Protein AF-C3R1A3-F1 (afdb_monomer)

Sequence (171 aa):
MDKRDQMENSFFDPERPGSIFIAIDRYHHYTPLPGNSLRFVEGNQREVTDAAFYKFLSDNVNEVKSCTYVPDVEMVRYDLNWMRDVPLPDTHMPLDKYIRQELLPYLQRNFQSPSRQISLSDAVYCSRYKGDTDCSILKKYFVQEADYMSFRRSQDERQKIYRERRISGHR

Mean predicted aligned error: 7.89 Å

Radius of gyration: 18.26 Å; Cα contacts (8 Å, |Δi|>4): 218; chains: 1; bounding box: 34×46×60 Å

Foldseek 3Di:
DDPPPPPPLVQEDQAFKWKKKAKDQPVPPDDDDLLLGIHIGTHDPPVVVVVVLQVSLVVLLVRCVPPLFAGFIKIFMAIGRGRNQADGDDPPDDPVCCVPPGRVVVCVVPDVGTPDIDTSLQQNCCVPPVVGSDCVVCPVPLVPDPVSVVSVVVRVVSVVVVVVVVVVVVD

Secondary structure (DSSP, 8-state):
--TTS----TT--TTS-EEEEEEEESSS-----HHHHEEEEES--HHHHHHHHHHHHHHHHHHGGGSSS---EEEEEEEES--TTSPPPPTTS-HHHHIIIIIHHHHHHH-SS-SEEEEHHHHHHHHHHTS-S--TTTHHHHTT-HHHHHHHHHHHHHHHHHHHHHHHTT-

pLDDT: mean 83.28, std 14.28, range [36.03, 95.75]

Nearest PDB structures (foldseek):
  1s3r-assembly1_A  TM=6.021E-01  e=1.760E+00  Streptococcus inte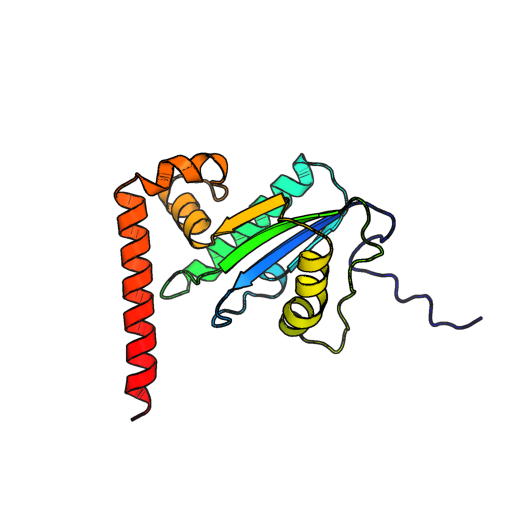rmedius

Solvent-accessible surface area (backbone atoms only — not comparable to full-atom values): 10048 Å² total; per-residue (Å²): 134,78,94,73,84,74,73,68,64,86,77,51,64,38,88,38,26,20,32,42,38,40,48,44,41,84,81,67,85,63,81,63,58,69,84,50,29,47,45,74,40,80,46,73,56,60,70,62,54,50,53,51,50,52,49,50,46,44,53,43,44,58,62,45,69,81,44,92,39,71,63,74,27,40,40,34,29,40,76,37,83,44,40,66,85,57,75,76,81,54,92,89,50,58,67,71,55,41,43,64,73,44,44,47,56,50,48,62,74,76,38,97,66,63,78,39,78,45,45,44,56,58,26,40,50,26,43,73,75,68,75,38,46,79,49,80,92,42,61,86,58,43,80,73,34,68,65,52,54,50,51,52,52,53,35,54,52,44,47,50,53,53,55,54,52,61,62,60,72,76,114

Structure (mmCIF, N/CA/C/O backbone):
data_AF-C3R1A3-F1
#
_entry.id   AF-C3R1A3-F1
#
loop_
_atom_site.group_PDB
_atom_site.id
_atom_site.type_symbol
_atom_site.label_atom_id
_atom_site.label_alt_id
_atom_site.label_comp_id
_atom_site.label_asym_id
_atom_site.label_entity_id
_atom_site.label_seq_id
_atom_site.pdbx_PDB_ins_code
_atom_site.Cartn_x
_atom_site.Cartn_y
_atom_site.Cartn_z
_atom_site.occupancy
_atom_site.B_iso_or_equiv
_atom_site.auth_seq_id
_atom_site.auth_comp_id
_atom_site.auth_asym_id
_atom_site.auth_atom_id
_atom_site.pdbx_PDB_model_num
ATOM 1 N N . MET A 1 1 ? -16.322 -11.798 38.424 1.00 36.03 1 MET A N 1
ATOM 2 C CA . MET A 1 1 ? -15.705 -10.790 37.541 1.00 36.03 1 MET A CA 1
ATOM 3 C C . MET A 1 1 ? -14.619 -11.503 36.768 1.00 36.03 1 MET A C 1
ATOM 5 O O . MET A 1 1 ? -13.643 -11.941 37.367 1.00 36.03 1 MET A O 1
ATOM 9 N N . ASP A 1 2 ? -14.920 -11.797 35.507 1.00 38.31 2 ASP A N 1
ATOM 10 C CA . ASP A 1 2 ? -14.149 -12.676 34.630 1.00 38.31 2 ASP A CA 1
ATOM 11 C C . ASP A 1 2 ? -12.860 -11.956 34.211 1.00 38.31 2 ASP A C 1
ATOM 13 O O . ASP A 1 2 ? -12.894 -10.819 33.751 1.00 38.31 2 ASP A O 1
ATOM 17 N N . LYS A 1 3 ? -11.705 -12.599 34.394 1.00 41.09 3 LYS A N 1
ATOM 18 C CA . LYS A 1 3 ? -10.385 -12.071 34.005 1.00 41.09 3 LYS A CA 1
ATOM 19 C C . LYS A 1 3 ? -10.141 -12.247 32.496 1.00 41.09 3 LYS A C 1
ATOM 21 O O . LYS A 1 3 ? -9.072 -12.697 32.095 1.00 41.09 3 LYS A O 1
ATOM 26 N N . ARG A 1 4 ? -11.152 -11.963 31.670 1.00 43.84 4 ARG A N 1
ATOM 27 C CA . ARG A 1 4 ? -11.096 -12.076 30.200 1.00 43.84 4 ARG A CA 1
ATOM 28 C C . ARG A 1 4 ? -11.140 -10.729 29.479 1.00 43.84 4 ARG A C 1
ATOM 30 O O . ARG A 1 4 ? -10.910 -10.698 28.280 1.00 43.84 4 ARG A O 1
ATOM 37 N N . ASP A 1 5 ? -11.322 -9.633 30.214 1.00 42.66 5 ASP A N 1
ATOM 38 C CA . ASP A 1 5 ? -11.447 -8.276 29.659 1.00 42.66 5 ASP A CA 1
ATOM 39 C C . ASP A 1 5 ? -10.123 -7.478 29.655 1.00 42.66 5 ASP A C 1
ATOM 41 O O . ASP A 1 5 ? -10.128 -6.252 29.670 1.00 42.66 5 ASP A O 1
ATOM 45 N N . GLN A 1 6 ? -8.967 -8.153 29.664 1.00 41.94 6 GLN A N 1
ATOM 46 C CA . GLN A 1 6 ? -7.640 -7.512 29.603 1.00 41.94 6 GLN A CA 1
ATOM 47 C C . GLN A 1 6 ? -6.690 -8.195 28.608 1.00 41.94 6 GLN A C 1
ATOM 49 O O . GLN A 1 6 ? -5.502 -8.366 28.871 1.00 41.94 6 GLN A O 1
ATOM 54 N N . MET A 1 7 ? -7.182 -8.556 27.426 1.00 39.91 7 MET A N 1
ATOM 55 C CA . MET A 1 7 ? -6.362 -8.259 26.254 1.00 39.91 7 MET A CA 1
ATOM 56 C C . MET A 1 7 ? -6.748 -6.844 25.853 1.00 39.91 7 MET A C 1
ATOM 58 O O . MET A 1 7 ? -7.720 -6.645 25.131 1.00 39.91 7 MET A O 1
ATOM 62 N N . GLU A 1 8 ? -6.036 -5.854 26.401 1.00 44.31 8 GLU A N 1
ATOM 63 C CA . GLU A 1 8 ? -5.989 -4.532 25.782 1.00 44.31 8 GLU A CA 1
ATOM 64 C C . GLU A 1 8 ? -5.808 -4.751 24.279 1.00 44.31 8 GLU A C 1
ATOM 66 O O . GLU A 1 8 ? -4.911 -5.491 23.862 1.00 44.31 8 GLU A O 1
ATOM 71 N N . ASN A 1 9 ? -6.681 -4.158 23.469 1.00 53.69 9 ASN A N 1
ATOM 72 C CA . ASN A 1 9 ? -6.503 -4.102 22.027 1.00 53.69 9 ASN A CA 1
ATOM 73 C C . ASN A 1 9 ? -5.204 -3.335 21.744 1.00 53.69 9 ASN A C 1
ATOM 75 O O . ASN A 1 9 ? -5.211 -2.132 21.527 1.00 53.69 9 ASN A O 1
ATOM 79 N N . SER A 1 10 ? -4.067 -4.033 21.772 1.00 64.06 10 SER A N 1
ATOM 80 C CA . SER A 1 10 ? -2.720 -3.454 21.678 1.00 64.06 10 SER A CA 1
ATOM 81 C C . SER A 1 10 ? -2.421 -2.841 20.305 1.00 64.06 10 SER A C 1
ATOM 83 O O . SER A 1 10 ? -1.337 -2.295 20.100 1.00 64.06 10 SER A O 1
ATOM 85 N N . PHE A 1 11 ? -3.334 -2.975 19.342 1.00 69.25 11 PHE A N 1
ATOM 86 C CA . PHE A 1 11 ? -3.151 -2.467 17.989 1.00 69.25 11 PHE A CA 1
ATOM 87 C C . PHE A 1 11 ? -3.596 -1.011 17.840 1.00 69.25 11 PHE A C 1
ATOM 89 O O . PHE A 1 11 ? -2.979 -0.292 17.054 1.00 69.25 11 PHE A O 1
ATOM 96 N N . PHE A 1 12 ? -4.658 -0.600 18.544 1.00 75.94 12 PHE A N 1
ATOM 97 C CA . PHE A 1 12 ? -5.180 0.767 18.532 1.00 75.94 12 PHE A CA 1
ATOM 98 C C . PHE A 1 12 ? -6.265 0.983 19.604 1.00 75.94 12 PHE A C 1
ATOM 100 O O . PHE A 1 12 ? -7.003 0.058 19.949 1.00 75.94 12 PHE A O 1
ATOM 107 N N . ASP A 1 13 ? -6.426 2.227 20.058 1.00 83.75 13 ASP A N 1
ATOM 108 C CA . ASP A 1 13 ? -7.572 2.680 20.856 1.00 83.75 13 ASP A CA 1
ATOM 109 C C . ASP A 1 13 ? -8.867 2.672 20.001 1.00 83.75 13 ASP A C 1
ATOM 111 O O . ASP A 1 13 ? -8.972 3.436 19.034 1.00 83.75 13 ASP A O 1
ATOM 115 N N . PRO A 1 14 ? -9.870 1.825 20.321 1.00 85.31 14 PRO A N 1
ATOM 116 C CA . PRO A 1 14 ? -11.091 1.680 19.523 1.00 85.31 14 PRO A CA 1
ATOM 117 C C . PRO A 1 14 ? -11.952 2.950 19.481 1.00 85.31 14 PRO A C 1
ATOM 119 O O . PRO A 1 14 ? -12.683 3.158 18.508 1.00 85.31 14 PRO A O 1
ATOM 122 N N . GLU A 1 15 ? -11.847 3.808 20.498 1.00 88.31 15 GLU A N 1
ATOM 123 C CA . GLU A 1 15 ? -12.638 5.036 20.622 1.00 88.31 15 GLU A CA 1
ATOM 124 C C . GLU A 1 15 ? -11.974 6.234 19.932 1.00 88.31 15 GLU A C 1
ATOM 126 O O . GLU A 1 15 ? -12.555 7.320 19.855 1.00 88.31 15 GLU A O 1
ATOM 131 N N . ARG A 1 16 ? -10.759 6.055 19.401 1.00 89.50 16 ARG A N 1
ATOM 132 C CA . ARG A 1 16 ? -10.038 7.099 18.673 1.00 89.50 16 ARG A CA 1
ATOM 133 C C . ARG A 1 16 ? -10.138 6.913 17.165 1.00 89.50 16 ARG A C 1
ATOM 135 O O . ARG A 1 16 ? -10.209 5.783 16.677 1.00 89.50 16 ARG A O 1
ATOM 142 N N . PRO A 1 17 ? -10.102 8.019 16.401 1.00 92.31 17 PRO A N 1
ATOM 143 C CA . PRO A 1 17 ? -9.928 7.937 14.961 1.00 92.31 17 PRO A CA 1
ATOM 144 C C . PRO A 1 17 ? -8.573 7.314 14.622 1.00 92.31 17 PRO A C 1
ATOM 146 O O . PRO A 1 17 ? -7.630 7.377 15.413 1.00 92.31 17 PRO A O 1
ATOM 149 N N . GLY A 1 18 ? -8.463 6.767 13.418 1.00 93.31 18 GLY A N 1
ATOM 150 C CA . GLY A 1 18 ? -7.238 6.137 12.946 1.00 93.31 18 GLY A CA 1
ATOM 151 C C . GLY A 1 18 ? -7.239 5.920 11.442 1.00 93.31 18 GLY A C 1
ATOM 152 O O . GLY A 1 18 ? -8.237 6.151 10.756 1.00 93.31 18 GLY A O 1
ATOM 153 N N . SER A 1 19 ? -6.112 5.445 10.929 1.00 94.38 19 SER A N 1
ATOM 154 C CA . SER A 1 19 ? -5.954 5.052 9.536 1.00 94.38 19 SER A CA 1
ATOM 155 C C . SER 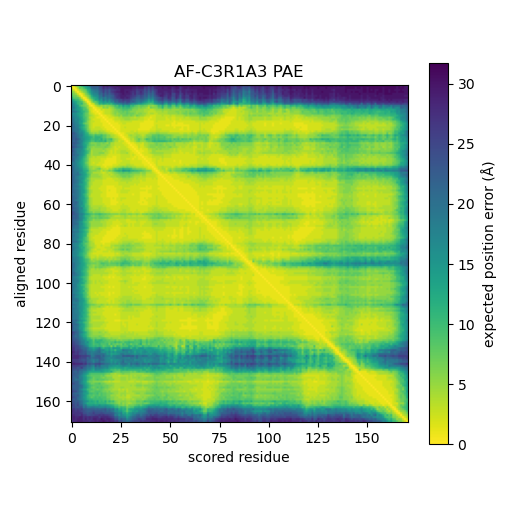A 1 19 ? -5.455 3.616 9.422 1.00 94.38 19 SER A C 1
ATOM 157 O O . SER A 1 19 ? -4.631 3.153 10.213 1.00 94.38 19 SER A O 1
ATOM 159 N N . ILE A 1 20 ? -5.923 2.920 8.389 1.00 95.06 20 ILE A N 1
ATOM 160 C CA . ILE A 1 20 ? -5.510 1.556 8.051 1.00 95.06 20 ILE A CA 1
ATOM 161 C C . ILE A 1 20 ? -4.826 1.590 6.692 1.00 95.06 20 ILE A C 1
ATOM 163 O O . ILE A 1 20 ? -5.431 2.019 5.705 1.00 95.06 20 ILE A O 1
ATOM 167 N N . PHE A 1 21 ? -3.575 1.138 6.631 1.00 95.75 21 PHE A N 1
ATOM 168 C CA . PHE A 1 21 ? -2.808 1.020 5.391 1.00 95.75 21 PHE A CA 1
ATOM 169 C C . PHE A 1 21 ? -2.673 -0.446 5.007 1.00 95.75 21 PHE A C 1
ATOM 171 O O . PHE A 1 21 ? -2.271 -1.249 5.844 1.00 95.75 21 PHE A O 1
ATOM 178 N N . ILE A 1 22 ? -2.977 -0.797 3.758 1.00 95.50 22 ILE A N 1
ATOM 179 C CA . ILE A 1 22 ? -2.939 -2.186 3.280 1.00 95.50 22 ILE A CA 1
ATOM 180 C C . ILE A 1 22 ? -2.230 -2.250 1.933 1.00 95.50 22 ILE A C 1
ATOM 182 O O . ILE A 1 22 ? -2.509 -1.439 1.052 1.00 95.50 22 ILE A O 1
ATOM 186 N N . ALA A 1 23 ? -1.354 -3.234 1.756 1.00 95.12 23 ALA A N 1
ATOM 187 C CA . ALA A 1 23 ? -0.809 -3.619 0.460 1.00 95.12 23 ALA A CA 1
ATOM 188 C C . ALA A 1 23 ? -1.601 -4.817 -0.091 1.00 95.12 23 ALA A C 1
ATOM 190 O O . ALA A 1 23 ? -1.563 -5.918 0.458 1.00 95.12 23 ALA A O 1
ATOM 191 N N . ILE A 1 24 ? -2.350 -4.597 -1.172 1.00 91.88 24 ILE A N 1
ATOM 192 C CA . ILE A 1 24 ? -3.265 -5.575 -1.763 1.00 91.88 24 ILE A CA 1
ATOM 193 C C . ILE A 1 24 ? -2.695 -6.059 -3.094 1.00 91.88 24 ILE A C 1
ATOM 195 O O . ILE A 1 24 ? -2.755 -5.341 -4.091 1.00 91.88 24 ILE A O 1
ATOM 199 N N . ASP A 1 25 ? -2.205 -7.296 -3.139 1.00 88.94 25 ASP A N 1
ATOM 200 C CA . ASP A 1 25 ? -1.977 -7.993 -4.408 1.00 88.94 25 ASP A CA 1
ATOM 201 C C . ASP A 1 25 ? -3.291 -8.613 -4.895 1.00 88.94 25 ASP A C 1
ATOM 203 O O . ASP A 1 25 ? -3.824 -9.533 -4.264 1.00 88.94 25 ASP A O 1
ATOM 207 N N . ARG A 1 26 ? -3.794 -8.146 -6.041 1.00 73.25 26 ARG A N 1
ATOM 208 C CA . ARG A 1 26 ? -5.047 -8.630 -6.647 1.00 73.25 26 ARG A CA 1
ATOM 209 C C . ARG A 1 26 ? -4.984 -10.091 -7.085 1.00 73.25 26 ARG A C 1
ATOM 211 O O . ARG A 1 26 ? -6.017 -10.751 -7.108 1.00 73.25 26 ARG A O 1
ATOM 218 N N . TYR A 1 27 ? -3.797 -10.588 -7.425 1.00 79.81 27 TYR A N 1
ATOM 219 C CA . TYR A 1 27 ? -3.604 -11.943 -7.947 1.00 79.81 27 TYR A CA 1
ATOM 220 C C . TYR A 1 27 ? -2.991 -12.901 -6.934 1.00 79.81 27 TYR A C 1
ATOM 222 O O . TYR A 1 27 ? -2.900 -14.093 -7.206 1.00 79.81 27 TYR A O 1
ATOM 230 N N . HIS A 1 28 ? -2.607 -12.402 -5.758 1.00 75.62 28 HIS A N 1
ATOM 231 C CA . HIS A 1 28 ? -2.154 -13.223 -4.633 1.00 75.62 28 HIS A CA 1
ATOM 232 C C . HIS A 1 28 ? -0.886 -14.038 -4.937 1.00 75.62 28 HIS A C 1
ATOM 234 O O . HIS A 1 28 ? -0.685 -15.128 -4.408 1.00 75.62 28 HIS A O 1
ATOM 240 N N . HIS A 1 29 ? -0.034 -13.502 -5.804 1.00 81.06 29 HIS A N 1
ATOM 241 C CA . HIS A 1 29 ? 1.255 -14.074 -6.175 1.00 81.06 29 HIS A CA 1
ATOM 242 C C . HIS A 1 29 ? 2.410 -13.498 -5.348 1.00 81.06 29 HIS A C 1
ATOM 244 O O . HIS A 1 29 ? 3.524 -14.017 -5.405 1.00 81.06 29 HIS A O 1
ATOM 250 N N . TYR A 1 30 ? 2.149 -12.423 -4.612 1.00 84.44 30 TYR A N 1
ATOM 251 C CA . TYR A 1 30 ? 3.081 -11.713 -3.764 1.00 84.44 30 TYR A CA 1
ATOM 252 C C . TYR A 1 30 ? 2.468 -11.504 -2.379 1.00 84.44 30 TYR A C 1
ATOM 254 O O . TYR A 1 30 ? 1.350 -11.003 -2.243 1.00 84.44 30 TYR A O 1
ATOM 262 N N . THR A 1 31 ? 3.232 -11.867 -1.355 1.00 85.75 31 THR A N 1
ATOM 263 C CA . THR A 1 31 ? 2.907 -11.591 0.044 1.00 85.75 31 THR A CA 1
ATOM 264 C C . THR A 1 31 ? 4.004 -10.682 0.585 1.00 85.75 31 THR A C 1
ATOM 266 O O . THR A 1 31 ? 5.132 -11.159 0.731 1.00 85.75 31 THR A O 1
ATOM 269 N N . PRO A 1 32 ? 3.713 -9.393 0.840 1.00 85.38 32 PRO A N 1
ATOM 270 C CA . PRO A 1 32 ? 4.683 -8.489 1.441 1.00 85.38 32 PRO A CA 1
ATOM 271 C C . PRO A 1 32 ? 5.074 -8.955 2.847 1.00 85.38 32 PRO A C 1
ATOM 273 O O . PRO A 1 32 ? 4.333 -9.690 3.510 1.00 85.38 32 PRO A O 1
ATOM 276 N N . LEU A 1 33 ? 6.195 -8.456 3.363 1.00 87.31 33 LEU A N 1
ATOM 277 C CA . LEU A 1 33 ? 6.530 -8.603 4.780 1.00 87.31 33 LEU A CA 1
ATOM 278 C C . LEU A 1 33 ? 5.379 -8.097 5.673 1.00 87.31 33 LEU A C 1
ATOM 280 O O . LEU A 1 33 ? 4.660 -7.176 5.277 1.00 87.31 33 LEU A O 1
ATOM 284 N N . PRO A 1 34 ? 5.191 -8.632 6.896 1.00 84.94 34 PRO A N 1
ATOM 285 C CA . PRO A 1 34 ? 4.051 -8.267 7.740 1.00 84.94 34 PRO A CA 1
ATOM 286 C C . PRO A 1 34 ? 3.880 -6.754 7.942 1.00 84.94 34 PRO A C 1
ATOM 288 O O . PRO A 1 34 ? 2.796 -6.218 7.724 1.00 84.94 34 PRO A O 1
ATOM 291 N N . GLY A 1 35 ? 4.977 -6.046 8.240 1.00 85.75 35 GLY A N 1
ATOM 292 C CA . GLY A 1 35 ? 4.977 -4.588 8.406 1.00 85.75 35 GLY A CA 1
ATOM 293 C C . GLY A 1 35 ? 4.760 -3.792 7.115 1.00 85.75 35 GLY A C 1
ATOM 294 O O . GLY A 1 35 ? 4.512 -2.593 7.187 1.00 85.75 35 GLY A O 1
ATOM 295 N N . ASN A 1 36 ? 4.844 -4.430 5.949 1.00 92.06 36 ASN A N 1
ATOM 296 C CA . ASN A 1 36 ? 4.583 -3.834 4.639 1.00 92.06 36 ASN A CA 1
ATOM 297 C C . ASN A 1 36 ? 3.230 -4.279 4.060 1.00 92.06 36 ASN A C 1
ATOM 299 O O . ASN A 1 36 ? 2.736 -3.656 3.126 1.00 92.06 36 ASN A O 1
ATOM 303 N N . SER A 1 37 ? 2.599 -5.294 4.661 1.00 92.62 37 SER A N 1
ATOM 304 C CA . SER A 1 37 ? 1.259 -5.775 4.316 1.00 92.62 37 SER A CA 1
ATOM 305 C C . SER A 1 37 ? 0.152 -4.947 4.963 1.00 92.62 37 SER A C 1
ATOM 307 O O . SER A 1 37 ? -0.819 -4.605 4.291 1.00 92.62 37 SER A O 1
ATOM 309 N N . LEU A 1 38 ? 0.289 -4.630 6.256 1.00 93.56 38 LEU A N 1
ATOM 310 C CA . LEU A 1 38 ? -0.728 -3.929 7.042 1.00 93.56 38 LEU A CA 1
ATOM 311 C C . LEU A 1 38 ? -0.084 -3.003 8.077 1.00 93.56 38 LEU A C 1
ATOM 313 O O . LEU A 1 38 ? 0.851 -3.401 8.771 1.00 93.56 38 LEU A O 1
ATOM 317 N N . ARG A 1 39 ? -0.624 -1.790 8.227 1.00 93.06 39 ARG A N 1
ATOM 318 C CA . ARG A 1 39 ? -0.329 -0.898 9.359 1.00 93.06 39 ARG A CA 1
ATOM 319 C C . ARG A 1 39 ? -1.596 -0.241 9.883 1.00 93.06 39 ARG A C 1
ATOM 321 O O . ARG A 1 39 ? -2.395 0.270 9.101 1.00 93.06 39 ARG A O 1
ATOM 328 N N . PHE A 1 40 ? -1.715 -0.207 11.204 1.00 91.56 40 PHE A N 1
ATOM 329 C CA . PHE A 1 40 ? -2.662 0.637 11.921 1.00 91.56 40 PHE A CA 1
ATOM 330 C C . PHE A 1 40 ? -1.929 1.892 12.389 1.00 91.56 40 PHE A C 1
ATOM 332 O O . PHE A 1 40 ? -0.809 1.805 12.895 1.00 91.56 40 PHE A O 1
ATOM 339 N N . VAL A 1 41 ? -2.536 3.055 12.184 1.00 91.44 41 VAL A N 1
ATOM 340 C CA . VAL A 1 41 ? -2.009 4.341 12.643 1.00 91.44 41 VAL A CA 1
ATOM 341 C C . VAL A 1 41 ? -3.091 5.021 13.457 1.00 91.44 41 VAL A C 1
ATOM 343 O O . VAL A 1 41 ? -4.175 5.283 12.945 1.00 91.44 41 VAL A O 1
ATOM 346 N N . GLU A 1 42 ? -2.807 5.292 14.725 1.00 88.69 42 GLU A N 1
ATOM 347 C CA . GLU A 1 42 ? -3.733 6.015 15.589 1.00 88.69 42 GLU A CA 1
ATOM 348 C C . GLU A 1 42 ? -3.763 7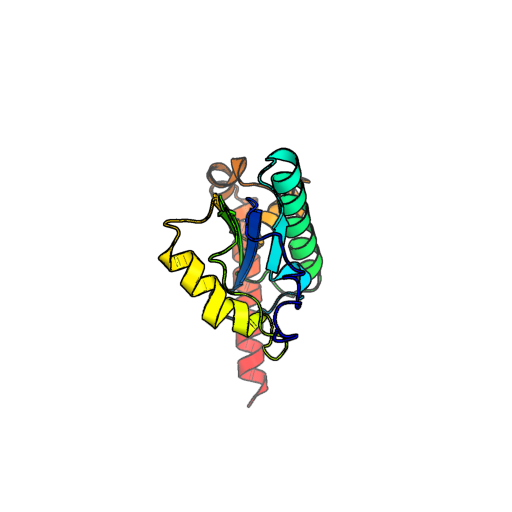.511 15.267 1.00 88.69 42 GLU A C 1
ATOM 350 O O . GLU A 1 42 ? -2.747 8.132 14.942 1.00 88.69 42 GLU A O 1
ATOM 355 N N . GLY A 1 43 ? -4.942 8.102 15.433 1.00 85.25 43 GLY A N 1
ATOM 356 C CA . GLY A 1 43 ? -5.200 9.506 15.167 1.00 85.25 43 GLY A CA 1
ATOM 357 C C . GLY A 1 43 ? -5.527 9.793 13.702 1.00 85.25 43 GLY A C 1
ATOM 358 O O . GLY A 1 43 ? -5.337 8.987 12.798 1.00 85.25 43 GLY A O 1
ATOM 359 N N . ASN A 1 44 ? -6.025 11.002 13.465 1.00 80.12 44 ASN A N 1
ATOM 360 C CA . ASN A 1 44 ? -6.367 11.522 12.139 1.00 80.12 44 ASN A CA 1
ATOM 361 C C . ASN A 1 44 ? -5.615 12.820 11.817 1.00 80.12 44 ASN A C 1
ATOM 363 O O . ASN A 1 44 ? -6.015 13.577 10.930 1.00 80.12 44 ASN A O 1
ATOM 367 N N . GLN A 1 45 ? -4.521 13.094 12.535 1.00 87.88 45 GLN A N 1
ATOM 368 C CA . GLN A 1 45 ? -3.656 14.221 12.215 1.00 87.88 45 GLN A CA 1
ATOM 369 C C . GLN A 1 45 ? -3.048 13.989 10.836 1.00 87.88 45 GLN A C 1
ATOM 371 O O . GLN A 1 45 ? -2.259 13.063 10.626 1.00 87.88 45 GLN A O 1
ATOM 376 N N . ARG A 1 46 ? -3.455 14.825 9.881 1.00 86.19 46 ARG A N 1
ATOM 377 C CA . ARG A 1 46 ? -3.135 14.645 8.466 1.00 86.19 46 ARG A CA 1
ATOM 378 C C . ARG A 1 46 ? -1.633 14.573 8.213 1.00 86.19 46 ARG A C 1
ATOM 380 O O . ARG A 1 46 ? -1.194 13.676 7.515 1.00 86.19 46 ARG A O 1
ATOM 387 N N . GLU A 1 47 ? -0.849 15.451 8.832 1.00 88.19 47 GLU A N 1
ATOM 388 C CA . GLU A 1 47 ? 0.611 15.476 8.669 1.00 88.19 47 GLU A CA 1
ATOM 389 C C . GLU A 1 47 ? 1.270 14.167 9.128 1.00 88.19 47 GLU A C 1
ATOM 391 O O . GLU A 1 47 ? 2.084 13.590 8.409 1.00 88.19 47 GLU A O 1
ATOM 396 N N . VAL A 1 48 ? 0.867 13.654 10.295 1.00 89.38 48 VAL A N 1
ATOM 397 C CA . VAL A 1 48 ? 1.396 12.403 10.862 1.00 89.38 48 VAL A CA 1
ATOM 398 C C . VAL A 1 48 ? 0.980 11.204 10.012 1.00 89.38 48 VAL A C 1
ATOM 400 O O . VAL A 1 48 ? 1.807 10.355 9.679 1.00 89.38 48 VAL A O 1
ATOM 403 N N . THR A 1 49 ? -0.293 11.141 9.627 1.00 91.56 49 THR A N 1
ATOM 404 C CA . THR A 1 49 ? -0.831 10.035 8.823 1.00 91.56 49 THR A CA 1
ATOM 405 C C . THR A 1 49 ? -0.299 10.044 7.388 1.00 91.56 49 THR A C 1
ATOM 407 O O . THR A 1 49 ? -0.009 8.976 6.848 1.00 91.56 49 THR A O 1
ATOM 410 N N . ASP A 1 50 ? -0.093 11.215 6.779 1.00 91.56 50 ASP A N 1
ATOM 411 C CA . ASP A 1 50 ? 0.534 11.353 5.460 1.00 91.56 50 ASP A CA 1
ATOM 412 C C . ASP A 1 50 ? 2.012 10.942 5.510 1.00 91.56 50 ASP A C 1
ATOM 414 O O . ASP A 1 50 ? 2.449 10.158 4.667 1.00 91.56 50 ASP A O 1
ATOM 418 N N . ALA A 1 51 ? 2.765 11.367 6.531 1.00 92.00 51 ALA A N 1
ATOM 419 C CA . ALA A 1 51 ? 4.151 10.937 6.727 1.00 92.00 51 ALA A CA 1
ATOM 420 C C . ALA A 1 51 ? 4.264 9.420 6.978 1.00 92.00 51 ALA A C 1
ATOM 422 O O . ALA A 1 51 ? 5.150 8.753 6.435 1.00 92.00 51 ALA A O 1
ATOM 423 N N . ALA A 1 52 ? 3.347 8.848 7.763 1.00 94.06 52 ALA A N 1
ATOM 424 C CA . ALA A 1 52 ? 3.294 7.410 8.008 1.00 94.06 52 ALA A CA 1
ATOM 425 C C . ALA A 1 52 ? 2.951 6.625 6.732 1.00 94.06 52 ALA A C 1
ATOM 427 O O . ALA A 1 52 ? 3.553 5.578 6.474 1.00 94.06 52 ALA A O 1
ATOM 428 N N . PHE A 1 53 ? 2.026 7.138 5.914 1.00 94.31 53 PHE A N 1
ATOM 429 C CA . PHE A 1 53 ? 1.685 6.533 4.630 1.00 94.31 53 PHE A CA 1
ATOM 430 C C . PHE A 1 53 ? 2.857 6.624 3.648 1.00 94.31 53 PHE A C 1
ATOM 432 O O . PHE A 1 53 ? 3.205 5.626 3.029 1.00 94.31 53 PHE A O 1
ATOM 439 N N . TYR A 1 54 ? 3.545 7.766 3.577 1.00 93.25 54 TYR A N 1
ATOM 440 C CA . TYR A 1 54 ? 4.765 7.920 2.780 1.00 93.25 54 TYR A CA 1
ATOM 441 C C . TYR A 1 54 ? 5.839 6.896 3.170 1.00 93.25 54 TYR A C 1
ATOM 443 O O . TYR A 1 54 ? 6.425 6.226 2.319 1.00 93.25 54 TYR A O 1
ATOM 451 N N . LYS A 1 55 ? 6.059 6.708 4.476 1.00 94.75 55 LYS A N 1
ATOM 452 C CA . LYS A 1 55 ? 6.975 5.679 4.975 1.00 94.75 55 LYS A CA 1
ATOM 453 C C . LYS A 1 55 ? 6.532 4.275 4.549 1.00 94.75 55 LYS A C 1
ATOM 455 O O . LYS A 1 55 ? 7.363 3.493 4.106 1.00 94.75 55 LYS A O 1
ATOM 460 N N . PHE A 1 56 ? 5.236 3.970 4.626 1.00 95.69 56 PHE A N 1
ATOM 461 C CA . PHE A 1 56 ? 4.678 2.695 4.166 1.00 95.69 56 PHE A CA 1
ATOM 462 C C . PHE A 1 56 ? 4.922 2.438 2.668 1.00 95.69 56 PHE A C 1
ATOM 464 O O . PHE A 1 56 ? 5.291 1.321 2.301 1.00 95.69 56 PHE A O 1
ATOM 471 N N . LEU A 1 57 ? 4.789 3.466 1.819 1.00 94.94 57 LEU A N 1
ATOM 472 C CA . LEU A 1 57 ? 5.139 3.387 0.395 1.00 94.94 57 LEU A CA 1
ATOM 473 C C . LEU A 1 57 ? 6.634 3.100 0.212 1.00 94.94 57 LEU A C 1
ATOM 475 O O . LEU A 1 57 ? 7.002 2.168 -0.498 1.00 94.94 57 LEU A O 1
ATOM 479 N N . SER A 1 58 ? 7.494 3.876 0.876 1.00 94.44 58 SER A N 1
ATOM 480 C CA . SER A 1 58 ? 8.953 3.739 0.790 1.00 94.44 58 SER A CA 1
ATOM 481 C C . SER A 1 58 ? 9.433 2.352 1.219 1.00 94.44 58 SER A C 1
ATOM 483 O O . SER A 1 58 ? 10.255 1.738 0.536 1.00 94.44 58 SER A O 1
ATOM 485 N N . ASP A 1 59 ? 8.884 1.815 2.309 1.00 95.38 59 ASP A N 1
ATOM 486 C CA . ASP A 1 59 ? 9.240 0.487 2.806 1.00 95.38 59 ASP A CA 1
ATOM 487 C C . ASP A 1 59 ? 8.867 -0.609 1.790 1.00 95.38 59 ASP A C 1
ATOM 489 O O . ASP A 1 59 ? 9.692 -1.479 1.500 1.00 95.38 59 ASP A O 1
ATOM 493 N N . ASN A 1 60 ? 7.679 -0.522 1.175 1.00 95.38 60 ASN A N 1
ATOM 494 C CA . ASN A 1 60 ? 7.249 -1.442 0.116 1.00 95.38 60 ASN A CA 1
ATOM 495 C C . ASN A 1 60 ? 8.101 -1.308 -1.158 1.00 95.38 60 ASN A C 1
ATOM 497 O O . ASN A 1 60 ? 8.489 -2.313 -1.754 1.00 95.38 60 ASN A O 1
ATOM 501 N N . VAL A 1 61 ? 8.440 -0.081 -1.570 1.00 94.75 61 VAL A N 1
ATOM 502 C CA . VAL A 1 61 ? 9.336 0.181 -2.712 1.00 94.75 61 VAL A CA 1
ATOM 503 C C . VAL A 1 61 ? 10.714 -0.434 -2.474 1.00 94.75 61 VAL A C 1
ATOM 505 O O . VAL A 1 61 ? 11.298 -1.012 -3.391 1.00 94.75 61 VAL A O 1
ATOM 508 N N . ASN A 1 62 ? 11.244 -0.319 -1.256 1.00 94.00 62 ASN A N 1
ATOM 509 C CA . ASN A 1 62 ? 12.537 -0.889 -0.897 1.00 94.00 62 ASN A CA 1
ATOM 510 C C . ASN A 1 62 ? 12.520 -2.422 -0.902 1.00 94.00 62 ASN A C 1
ATOM 512 O O . ASN A 1 62 ? 13.474 -3.020 -1.397 1.00 94.00 62 ASN A O 1
ATOM 516 N N . GLU A 1 63 ? 11.449 -3.048 -0.411 1.00 93.62 63 GLU A N 1
ATOM 517 C CA . GLU A 1 63 ? 11.296 -4.509 -0.387 1.00 93.62 63 GLU A CA 1
ATOM 518 C C . GLU A 1 63 ? 11.374 -5.112 -1.799 1.00 93.62 63 GLU A C 1
ATOM 520 O O . GLU A 1 63 ? 12.146 -6.045 -2.057 1.00 93.62 63 GLU A O 1
ATOM 525 N N . VAL A 1 64 ? 10.662 -4.508 -2.755 1.00 93.00 64 VAL A N 1
ATOM 526 C CA . VAL A 1 64 ? 10.570 -5.038 -4.124 1.00 93.00 64 VAL A CA 1
ATOM 527 C C . VAL A 1 64 ? 11.768 -4.719 -5.014 1.00 93.00 64 VAL A C 1
ATOM 529 O O . VAL A 1 64 ? 11.816 -5.179 -6.154 1.00 93.00 64 VAL A O 1
ATOM 532 N N . LYS A 1 65 ? 12.790 -4.008 -4.512 1.00 89.69 65 LYS A N 1
ATOM 533 C CA . LYS A 1 65 ? 14.072 -3.836 -5.230 1.00 89.69 65 LYS A CA 1
ATOM 534 C C . LYS A 1 65 ? 14.749 -5.172 -5.535 1.00 89.69 65 LYS A C 1
ATOM 536 O O . LYS A 1 65 ? 15.497 -5.270 -6.504 1.00 89.69 65 LYS A O 1
ATOM 541 N N . SER A 1 66 ? 14.493 -6.178 -4.701 1.00 85.31 66 SER A N 1
ATOM 542 C CA . SER A 1 66 ? 15.009 -7.539 -4.862 1.00 85.31 66 SER A CA 1
ATOM 543 C C . SER A 1 66 ? 14.182 -8.398 -5.830 1.00 85.31 66 SER A C 1
ATOM 545 O O . SER A 1 66 ? 14.631 -9.469 -6.242 1.00 85.31 66 SER A O 1
ATOM 547 N N . CYS A 1 67 ? 12.988 -7.946 -6.228 1.00 87.44 67 CYS A N 1
ATOM 548 C CA . CYS A 1 67 ? 12.112 -8.694 -7.120 1.00 87.44 67 CYS A CA 1
ATOM 549 C C . CYS A 1 67 ? 12.565 -8.589 -8.584 1.00 87.44 67 CYS A C 1
ATOM 551 O O . CYS A 1 67 ? 13.051 -7.560 -9.051 1.00 87.44 67 CYS A O 1
ATOM 553 N N . THR A 1 68 ? 12.346 -9.658 -9.357 1.00 87.38 68 THR A N 1
ATOM 554 C CA . THR A 1 68 ? 12.641 -9.680 -10.802 1.00 87.38 68 THR A CA 1
ATOM 555 C C . THR A 1 68 ? 11.794 -8.669 -11.588 1.00 87.38 68 THR A C 1
ATOM 557 O O . THR A 1 68 ? 12.256 -8.097 -12.580 1.00 87.38 68 THR A O 1
ATOM 560 N N . TYR A 1 69 ? 10.563 -8.442 -11.132 1.00 90.31 69 TYR A N 1
ATOM 561 C CA . TYR A 1 69 ? 9.625 -7.434 -11.617 1.00 90.31 69 TYR A CA 1
ATOM 562 C C . TYR A 1 69 ? 8.813 -6.887 -10.432 1.00 90.31 69 TYR A C 1
ATOM 564 O O . TYR A 1 69 ? 8.703 -7.557 -9.403 1.00 90.31 69 TYR A O 1
ATOM 572 N N . VAL A 1 70 ? 8.235 -5.693 -10.572 1.00 91.62 70 VAL A N 1
ATOM 573 C CA . VAL A 1 70 ? 7.378 -5.096 -9.536 1.00 91.62 70 VAL A CA 1
ATOM 574 C C . VAL A 1 70 ? 6.035 -5.840 -9.480 1.00 91.62 70 VAL A C 1
ATOM 576 O O . VAL A 1 70 ? 5.365 -5.937 -10.510 1.00 91.62 70 VAL A O 1
ATOM 579 N N . PRO A 1 71 ? 5.620 -6.378 -8.319 1.00 91.19 71 PRO A N 1
ATOM 580 C CA . PRO A 1 71 ? 4.346 -7.077 -8.200 1.00 91.19 71 PRO A CA 1
ATOM 581 C C . PRO A 1 71 ? 3.161 -6.109 -8.348 1.00 91.19 71 PRO A C 1
ATOM 583 O O . PRO A 1 71 ? 3.273 -4.915 -8.060 1.00 91.19 71 PRO A O 1
ATOM 586 N N . ASP A 1 72 ? 2.018 -6.629 -8.809 1.00 89.50 72 ASP A N 1
ATOM 587 C CA . ASP A 1 72 ? 0.799 -5.839 -9.034 1.00 89.50 72 ASP A CA 1
ATOM 588 C C . ASP A 1 72 ? 0.046 -5.610 -7.716 1.00 89.50 72 ASP A C 1
ATOM 590 O O . ASP A 1 72 ? -0.972 -6.236 -7.418 1.00 89.50 72 ASP A O 1
ATOM 594 N N . VAL A 1 73 ? 0.636 -4.754 -6.885 1.00 92.81 73 VAL A N 1
ATOM 595 C CA . VAL A 1 73 ? 0.172 -4.431 -5.536 1.00 92.81 73 VAL A CA 1
ATOM 596 C C . VAL A 1 73 ? -0.402 -3.023 -5.516 1.00 92.81 73 VAL A C 1
ATOM 598 O O . VAL A 1 73 ? 0.246 -2.069 -5.945 1.00 92.81 73 VAL A O 1
ATOM 601 N N . GLU A 1 74 ? -1.593 -2.880 -4.949 1.00 93.62 74 GLU A N 1
ATOM 602 C CA . GLU A 1 74 ? -2.201 -1.593 -4.630 1.00 93.62 74 GLU A CA 1
ATOM 603 C C . GLU A 1 74 ? -1.984 -1.280 -3.149 1.00 93.62 74 GLU A C 1
ATOM 605 O O . GLU A 1 74 ? -2.428 -2.027 -2.279 1.00 93.62 74 GLU A O 1
ATOM 610 N N . MET A 1 75 ? -1.319 -0.168 -2.852 1.00 94.56 75 MET A N 1
ATOM 611 C CA . MET A 1 75 ? -1.183 0.352 -1.494 1.00 94.56 75 MET A CA 1
ATOM 612 C C . MET A 1 75 ? -2.323 1.329 -1.239 1.00 94.56 75 MET A C 1
ATOM 614 O O . MET A 1 75 ? -2.430 2.373 -1.891 1.00 94.56 75 MET A O 1
ATOM 618 N N . VAL A 1 76 ? -3.192 0.973 -0.301 1.00 94.94 76 VAL A N 1
ATOM 619 C CA . VAL A 1 76 ? -4.411 1.718 0.009 1.00 94.94 76 VAL A CA 1
ATOM 620 C C . VAL A 1 76 ? -4.403 2.216 1.442 1.00 94.94 76 VAL A C 1
ATOM 622 O O . VAL A 1 76 ? -3.853 1.571 2.331 1.00 94.94 76 VAL A O 1
ATOM 625 N N . ARG A 1 77 ? -5.047 3.360 1.657 1.00 95.25 77 ARG A N 1
ATOM 626 C CA . ARG A 1 77 ? -5.305 3.949 2.968 1.00 95.25 77 ARG A CA 1
ATOM 627 C C . ARG A 1 77 ? -6.799 4.156 3.148 1.00 95.25 77 ARG A C 1
ATOM 629 O O . ARG A 1 77 ? -7.433 4.757 2.283 1.00 95.25 77 ARG A O 1
ATOM 636 N N . TYR A 1 78 ? -7.314 3.738 4.293 1.00 95.12 78 TYR A N 1
ATOM 637 C CA . TYR A 1 78 ? -8.647 4.081 4.778 1.00 95.12 78 TYR A CA 1
ATOM 638 C C . TYR A 1 78 ? -8.506 4.946 6.022 1.00 95.12 78 TYR A C 1
ATOM 640 O O . TYR A 1 78 ? -7.695 4.626 6.887 1.00 95.12 78 TYR A O 1
ATOM 648 N N . ASP A 1 79 ? -9.279 6.025 6.100 1.00 93.88 79 ASP A N 1
ATOM 649 C CA . ASP A 1 79 ? -9.384 6.855 7.299 1.00 93.88 79 ASP A CA 1
ATOM 650 C C . ASP A 1 79 ? -10.706 6.570 8.001 1.00 93.88 79 ASP A C 1
ATOM 652 O O . ASP A 1 79 ? -11.760 6.504 7.367 1.00 93.88 79 ASP A O 1
ATOM 656 N N . LEU A 1 80 ? -10.636 6.394 9.314 1.00 92.88 80 LEU A N 1
ATOM 657 C CA . LEU A 1 80 ? -11.755 6.014 10.153 1.00 92.88 80 LEU A CA 1
ATOM 658 C C . LEU A 1 80 ? -11.939 7.051 11.258 1.00 92.88 80 LEU A C 1
ATOM 660 O O . LEU A 1 80 ? -10.978 7.509 11.878 1.00 92.88 80 LEU A O 1
ATOM 664 N N . ASN A 1 81 ? -13.197 7.401 11.526 1.00 90.81 81 ASN A N 1
ATOM 665 C CA . ASN A 1 81 ? -13.550 8.319 12.612 1.00 90.81 81 ASN A CA 1
ATOM 666 C C . ASN A 1 81 ? -13.416 7.666 13.996 1.00 90.81 81 ASN A C 1
ATOM 668 O O . ASN A 1 81 ? -13.238 8.369 14.986 1.00 90.81 81 ASN A O 1
ATOM 672 N N . TRP A 1 82 ? -13.492 6.338 14.048 1.00 88.38 82 TRP A N 1
ATOM 673 C CA . TRP A 1 82 ? -13.210 5.493 15.205 1.00 88.38 82 TRP A CA 1
ATOM 674 C C . TRP A 1 82 ? -12.854 4.086 14.716 1.00 88.38 82 TRP A C 1
ATOM 676 O O . TRP A 1 82 ? -13.192 3.715 13.589 1.00 88.38 82 TRP A O 1
ATOM 686 N N . MET A 1 83 ? -12.203 3.290 15.558 1.00 88.75 83 MET A N 1
ATOM 687 C CA . MET A 1 83 ? -11.660 1.986 15.170 1.00 88.75 83 MET A CA 1
ATOM 688 C C . MET A 1 83 ? -12.411 0.791 15.782 1.00 88.75 83 MET A C 1
ATOM 690 O O . MET A 1 83 ? -12.097 -0.350 15.461 1.00 88.75 83 MET A O 1
ATOM 694 N N . ARG A 1 84 ? -13.429 1.024 16.622 1.00 88.75 84 ARG A N 1
ATOM 695 C CA . ARG A 1 84 ? -14.159 -0.025 17.369 1.00 88.75 84 ARG A CA 1
ATOM 696 C C . ARG A 1 84 ? -14.753 -1.157 16.522 1.00 88.75 84 ARG A C 1
ATOM 698 O O . ARG A 1 84 ? -14.858 -2.280 16.996 1.00 88.75 84 ARG A O 1
ATOM 705 N N . ASP A 1 85 ? -15.166 -0.847 15.294 1.00 89.56 85 ASP A N 1
ATOM 706 C CA . ASP A 1 85 ? -15.867 -1.781 14.407 1.00 89.56 85 ASP A CA 1
ATOM 707 C C . ASP A 1 85 ? -14.885 -2.551 13.498 1.00 89.56 85 ASP A C 1
ATOM 709 O O . ASP A 1 85 ? -15.288 -3.442 12.751 1.00 89.56 85 ASP A O 1
ATOM 713 N N . VAL A 1 86 ? -13.589 -2.215 13.554 1.00 91.25 86 VAL A N 1
ATOM 714 C CA . VAL A 1 86 ? -12.538 -2.875 12.775 1.00 91.25 86 VAL A CA 1
ATOM 715 C C . VAL A 1 86 ? -12.308 -4.278 13.347 1.00 91.25 86 VAL A C 1
ATOM 717 O O . VAL A 1 86 ? -12.036 -4.400 14.543 1.00 91.25 86 VAL A O 1
ATOM 720 N N . PRO A 1 87 ? -12.377 -5.343 12.525 1.00 92.00 87 PRO A N 1
ATOM 721 C CA . PRO A 1 87 ? -12.111 -6.698 12.999 1.00 92.00 87 PRO A CA 1
ATOM 722 C C . P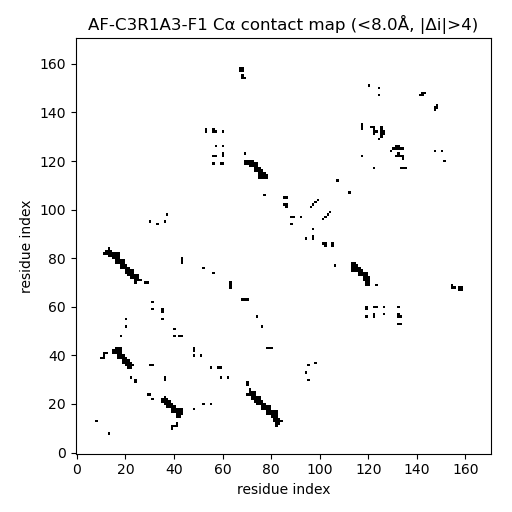RO A 1 87 ? -10.685 -6.776 13.538 1.00 92.00 87 PRO A C 1
ATOM 724 O O . PRO A 1 87 ? -9.773 -6.221 12.932 1.00 92.00 87 PRO A O 1
ATOM 727 N N . LEU A 1 88 ? -10.469 -7.446 14.664 1.00 86.75 88 LEU A N 1
ATOM 728 C CA . LEU A 1 88 ? -9.145 -7.551 15.274 1.00 86.75 88 LEU A CA 1
ATOM 729 C C . LEU A 1 88 ? -8.399 -8.776 14.734 1.00 86.75 88 LEU A C 1
ATOM 731 O O . LEU A 1 88 ? -9.030 -9.811 14.530 1.00 86.75 88 LEU A O 1
ATOM 735 N N . PRO A 1 89 ? -7.072 -8.703 14.535 1.00 83.31 89 PRO A N 1
ATOM 736 C CA . PRO A 1 89 ? -6.299 -9.877 14.151 1.00 83.31 89 PRO A CA 1
ATOM 737 C C . PRO A 1 89 ? -6.366 -10.958 15.242 1.00 83.31 89 PRO A C 1
ATOM 739 O O . PRO A 1 89 ? -5.954 -10.719 16.379 1.00 83.31 89 PRO A O 1
ATOM 742 N N . ASP A 1 90 ? -6.834 -12.159 14.898 1.00 81.88 90 ASP A N 1
ATOM 743 C CA . ASP A 1 90 ? -6.700 -13.334 15.765 1.00 81.88 90 ASP A CA 1
ATOM 744 C C . ASP A 1 90 ? -5.218 -13.736 15.867 1.00 81.88 90 ASP A C 1
ATOM 746 O O . ASP A 1 90 ? -4.516 -13.878 14.864 1.00 81.88 90 ASP A O 1
ATOM 750 N N . THR A 1 91 ? -4.740 -13.959 17.093 1.00 77.06 91 THR A N 1
ATOM 751 C CA . THR A 1 91 ? -3.354 -14.370 17.376 1.00 77.06 91 THR A CA 1
ATOM 752 C C . THR A 1 91 ? -3.007 -15.725 16.744 1.00 77.06 91 THR A C 1
ATOM 754 O O . THR A 1 91 ? -1.839 -16.005 16.475 1.00 77.06 91 THR A O 1
ATOM 757 N N . HIS A 1 92 ? -4.006 -16.567 16.468 1.00 84.06 92 HIS A N 1
ATOM 758 C CA . HIS A 1 92 ? -3.827 -17.866 15.818 1.00 84.06 92 HIS A CA 1
ATOM 759 C C . HIS A 1 92 ? -3.976 -17.821 14.290 1.00 84.06 92 HIS A C 1
ATOM 761 O O . HIS A 1 92 ? -3.798 -18.845 13.621 1.00 84.06 92 HIS A O 1
ATOM 767 N N . MET A 1 93 ? -4.279 -16.654 13.716 1.00 86.06 93 MET A N 1
ATOM 768 C CA . MET A 1 93 ? -4.517 -16.483 12.289 1.00 86.06 93 MET A CA 1
ATOM 769 C C . MET A 1 93 ? -3.321 -15.812 11.600 1.00 86.06 93 MET A C 1
ATOM 771 O O . MET A 1 93 ? -2.867 -14.753 12.030 1.00 86.06 93 MET A O 1
ATOM 775 N N . PRO A 1 94 ? -2.815 -16.372 10.485 1.00 87.81 94 PRO A N 1
ATOM 776 C CA . PRO A 1 94 ? -1.832 -15.682 9.659 1.00 87.81 94 PRO A CA 1
ATOM 777 C C . PRO A 1 94 ? -2.351 -14.320 9.180 1.00 87.81 94 PRO A C 1
ATOM 779 O O . PRO A 1 94 ? -3.508 -14.199 8.765 1.00 87.81 94 PRO A O 1
ATOM 782 N N . LEU A 1 95 ? -1.483 -13.305 9.197 1.00 87.50 95 LEU A N 1
ATOM 783 C CA . LEU A 1 95 ? -1.846 -11.925 8.864 1.00 87.50 95 LEU A CA 1
ATOM 784 C C . LEU A 1 95 ? -2.458 -11.797 7.462 1.00 87.50 95 LEU A C 1
ATOM 786 O O . LEU A 1 95 ? -3.429 -11.069 7.275 1.00 87.50 95 LEU A O 1
ATOM 790 N N . ASP A 1 96 ? -1.924 -12.522 6.478 1.00 86.38 96 ASP A N 1
ATOM 791 C CA . ASP A 1 96 ? -2.458 -12.522 5.117 1.00 86.38 96 ASP A CA 1
ATOM 792 C C . ASP A 1 96 ? -3.903 -13.039 5.088 1.00 86.38 96 ASP A C 1
ATOM 794 O O . ASP A 1 96 ? -4.759 -12.458 4.418 1.00 86.38 96 ASP A O 1
ATOM 798 N N . LYS A 1 97 ? -4.194 -14.086 5.868 1.00 88.94 97 LYS A N 1
ATOM 799 C CA . LYS A 1 97 ? -5.524 -14.677 5.973 1.00 88.94 97 LYS A CA 1
ATOM 800 C C . LYS A 1 97 ? -6.489 -13.698 6.638 1.00 88.94 97 LYS A C 1
ATOM 802 O O . LYS A 1 97 ? -7.581 -13.509 6.110 1.00 88.94 97 LYS A O 1
ATOM 807 N N . TYR A 1 98 ? -6.077 -13.043 7.724 1.00 91.44 98 TYR A N 1
ATOM 808 C CA . TYR A 1 98 ? -6.865 -12.002 8.395 1.00 91.44 98 TYR A CA 1
ATOM 809 C C . TYR A 1 98 ? -7.197 -10.839 7.446 1.00 91.44 98 TYR A C 1
ATOM 811 O O . TYR A 1 98 ? -8.365 -10.473 7.295 1.00 91.44 98 TYR A O 1
ATOM 819 N N . ILE A 1 99 ? -6.196 -10.318 6.719 1.00 91.38 99 ILE A N 1
ATOM 820 C CA . ILE A 1 99 ? -6.402 -9.240 5.739 1.00 91.38 99 ILE A CA 1
ATOM 821 C C . ILE A 1 99 ? -7.462 -9.656 4.713 1.00 91.38 99 ILE A C 1
ATOM 823 O O . ILE A 1 99 ? -8.379 -8.896 4.417 1.00 91.38 99 ILE A O 1
ATOM 827 N N . ARG A 1 100 ? -7.357 -10.875 4.177 1.00 89.38 100 ARG A N 1
ATOM 828 C CA . ARG A 1 100 ? -8.212 -11.375 3.090 1.00 89.38 100 ARG A CA 1
ATOM 829 C C . ARG A 1 100 ? -9.627 -11.726 3.523 1.00 89.38 100 ARG A C 1
ATOM 831 O O . ARG A 1 100 ? -10.558 -11.482 2.763 1.00 89.38 100 ARG A O 1
ATOM 838 N N . GLN A 1 101 ? -9.771 -12.373 4.674 1.00 91.69 101 GLN A N 1
ATOM 839 C CA . GLN A 1 101 ? -11.030 -12.994 5.088 1.00 91.69 101 GLN A CA 1
ATOM 840 C C . GLN A 1 101 ? -11.859 -12.100 6.007 1.00 91.69 101 GLN A C 1
ATOM 842 O O . GLN A 1 101 ? -13.073 -12.272 6.055 1.00 91.69 101 GLN A O 1
ATOM 847 N N . GLU A 1 102 ? -11.236 -11.136 6.687 1.00 94.19 102 GLU A N 1
ATOM 848 C CA . GLU A 1 102 ? -11.921 -10.301 7.676 1.00 94.19 102 GLU A CA 1
ATOM 849 C C . GLU A 1 102 ? -11.802 -8.816 7.342 1.00 94.19 102 GLU A C 1
ATOM 851 O O . GLU A 1 102 ? -12.810 -8.152 7.085 1.00 94.19 102 GLU A O 1
ATOM 856 N N . LEU A 1 103 ? -10.573 -8.297 7.271 1.00 93.69 103 LEU A N 1
ATOM 857 C CA . LEU A 1 103 ? -10.346 -6.857 7.157 1.00 93.69 103 LEU A CA 1
ATOM 858 C C . LEU A 1 103 ? -10.787 -6.285 5.803 1.00 93.69 103 LEU A C 1
ATOM 860 O O . LEU A 1 103 ? -11.496 -5.281 5.765 1.00 93.69 103 LEU A O 1
ATOM 864 N N . LEU A 1 104 ? -10.397 -6.903 4.683 1.00 92.50 104 LEU A N 1
ATOM 865 C CA . LEU A 1 104 ? -10.791 -6.428 3.353 1.00 92.50 104 LEU A CA 1
ATOM 866 C C . LEU A 1 104 ? -12.313 -6.480 3.141 1.00 92.50 104 LEU A C 1
ATOM 868 O O . LEU A 1 104 ? -12.857 -5.459 2.713 1.00 92.50 104 LEU A O 1
ATOM 872 N N . PRO A 1 105 ? -13.025 -7.577 3.474 1.00 94.12 105 PRO A N 1
ATOM 873 C CA . PRO A 1 105 ? -14.486 -7.600 3.420 1.00 94.12 105 PRO A CA 1
ATOM 874 C C . PRO A 1 105 ? -15.145 -6.516 4.280 1.00 94.12 105 PRO A C 1
ATOM 876 O O . PRO A 1 105 ? -16.094 -5.873 3.829 1.00 94.12 105 PRO A O 1
ATOM 879 N N . TYR A 1 106 ? -14.628 -6.270 5.490 1.00 94.94 106 TYR A N 1
ATOM 880 C CA . TYR A 1 106 ? -15.098 -5.175 6.339 1.00 94.94 106 TYR A CA 1
ATOM 881 C C . TYR A 1 106 ? -14.929 -3.815 5.646 1.00 94.94 106 TYR A C 1
ATOM 883 O O . TYR A 1 106 ? -15.885 -3.043 5.560 1.00 94.94 106 TYR A O 1
ATOM 891 N N . LEU A 1 107 ? -13.746 -3.524 5.102 1.00 94.19 107 LEU A N 1
ATOM 892 C CA . LEU A 1 107 ? -13.471 -2.241 4.454 1.00 94.19 107 LEU A CA 1
ATOM 893 C C . LEU A 1 107 ? -14.328 -2.033 3.200 1.00 94.19 107 LEU A C 1
ATOM 895 O O . LEU A 1 107 ? -14.912 -0.970 3.023 1.00 94.19 107 LEU A O 1
ATOM 899 N N . GLN A 1 108 ? -14.475 -3.061 2.365 1.00 91.44 108 GLN A N 1
ATOM 900 C CA . GLN A 1 108 ? -15.294 -3.001 1.149 1.00 91.44 108 GLN A CA 1
ATOM 901 C C . GLN A 1 108 ? -16.787 -2.805 1.440 1.00 91.44 108 GLN A C 1
ATOM 903 O O . GLN A 1 108 ? -17.500 -2.215 0.632 1.00 91.44 108 GLN A O 1
ATOM 908 N N . ARG A 1 109 ? -17.274 -3.303 2.583 1.00 94.31 109 ARG A N 1
ATOM 909 C CA . ARG A 1 109 ? -18.672 -3.141 2.997 1.00 94.31 109 ARG A CA 1
ATOM 910 C C . ARG A 1 109 ? -18.960 -1.758 3.579 1.00 94.31 109 ARG A C 1
ATOM 912 O O . ARG A 1 109 ? -20.063 -1.251 3.396 1.00 94.31 109 ARG A O 1
ATOM 919 N N . ASN A 1 110 ? -18.003 -1.180 4.304 1.00 93.31 110 ASN A N 1
ATOM 920 C CA . ASN A 1 110 ? -18.212 0.051 5.072 1.00 93.31 110 ASN A CA 1
ATOM 921 C C . ASN A 1 110 ? -17.726 1.320 4.355 1.00 93.31 110 ASN A C 1
ATOM 923 O O . ASN A 1 110 ? -18.149 2.417 4.714 1.00 93.31 110 ASN A O 1
ATOM 927 N N . PHE A 1 111 ? -16.879 1.193 3.331 1.00 92.50 111 PHE A N 1
ATOM 928 C CA . PHE A 1 111 ? -16.300 2.324 2.608 1.00 92.50 111 PHE A CA 1
ATOM 929 C C . PHE A 1 111 ? -16.527 2.178 1.101 1.00 92.50 111 PHE A C 1
ATOM 931 O O . PHE A 1 111 ? -16.293 1.120 0.526 1.00 92.50 111 PHE A O 1
ATOM 938 N N . GLN A 1 112 ? -16.945 3.264 0.440 1.00 88.19 112 GLN A N 1
ATOM 939 C CA . GLN A 1 112 ? -17.128 3.277 -1.021 1.00 88.19 112 GLN A CA 1
ATOM 940 C C . GLN A 1 112 ? -15.791 3.182 -1.770 1.00 88.19 112 GLN A C 1
ATOM 942 O O . GLN A 1 112 ? -15.701 2.551 -2.821 1.00 88.19 112 GLN A O 1
ATOM 947 N N . SER A 1 113 ? -14.753 3.825 -1.234 1.00 89.38 113 SER A N 1
ATOM 948 C CA . SER A 1 113 ? -13.405 3.846 -1.795 1.00 89.38 113 SER A CA 1
ATOM 949 C C . SER A 1 113 ? -12.378 4.174 -0.709 1.00 89.38 113 SER A C 1
ATOM 951 O O . SER A 1 113 ? -12.725 4.857 0.258 1.00 89.38 113 SER A O 1
ATOM 953 N N . PRO A 1 114 ? -11.114 3.749 -0.865 1.00 93.44 114 PRO A N 1
ATOM 954 C CA . PRO A 1 114 ? -10.040 4.187 0.018 1.00 93.44 114 PRO A CA 1
ATOM 955 C C . PRO A 1 114 ? -9.810 5.703 -0.087 1.00 93.44 114 PRO A C 1
ATOM 957 O O . PRO A 1 114 ? -9.965 6.290 -1.159 1.00 93.44 114 PRO A O 1
ATOM 960 N N . SER A 1 115 ? -9.370 6.326 1.009 1.00 92.19 115 SER A N 1
ATOM 961 C CA . SER A 1 115 ? -8.950 7.734 1.043 1.00 92.19 115 SER A CA 1
ATOM 962 C C . SER A 1 115 ? -7.758 7.997 0.124 1.00 92.19 115 SER A C 1
ATOM 964 O O . SER A 1 115 ? -7.657 9.057 -0.493 1.00 92.19 115 SER A O 1
ATOM 966 N N . ARG A 1 116 ? -6.830 7.033 0.034 1.00 91.50 116 ARG A N 1
ATOM 967 C CA . ARG A 1 116 ? -5.688 7.076 -0.890 1.00 91.50 116 ARG A CA 1
ATOM 968 C C . ARG A 1 116 ? -5.432 5.707 -1.500 1.00 91.50 116 ARG A C 1
ATOM 970 O O . ARG A 1 116 ? -5.567 4.694 -0.822 1.00 91.50 116 ARG A O 1
ATOM 977 N N . GLN A 1 117 ? -5.016 5.691 -2.762 1.00 91.81 117 GLN A N 1
ATOM 978 C CA . GLN A 1 117 ? -4.698 4.469 -3.495 1.00 91.81 117 GLN A CA 1
ATOM 979 C C . GLN A 1 117 ? -3.579 4.717 -4.512 1.00 91.81 117 GLN A C 1
ATOM 981 O O . GLN A 1 117 ? -3.724 5.531 -5.432 1.00 91.81 117 GL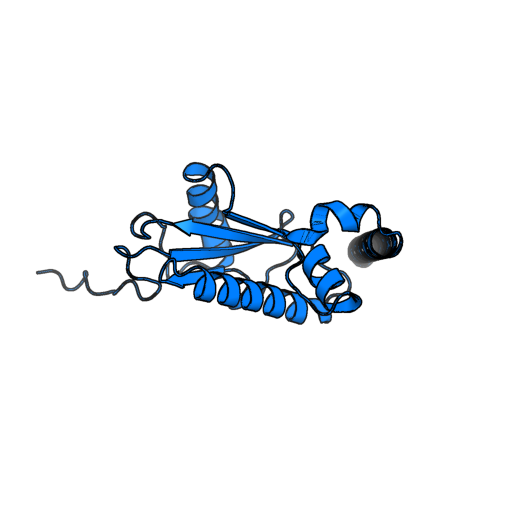N A O 1
ATOM 986 N N . ILE A 1 118 ? -2.469 4.000 -4.352 1.00 91.12 118 ILE A N 1
ATOM 987 C CA . ILE A 1 118 ? -1.271 4.115 -5.189 1.00 91.12 118 ILE A CA 1
ATOM 988 C C . ILE A 1 118 ? -0.806 2.711 -5.575 1.00 91.12 118 ILE A C 1
ATOM 990 O O . ILE A 1 118 ? -0.668 1.848 -4.709 1.00 91.12 118 ILE A O 1
ATOM 994 N N . SER A 1 119 ? -0.538 2.482 -6.862 1.00 90.88 119 SER A N 1
ATOM 995 C CA . SER A 1 119 ? 0.046 1.212 -7.294 1.00 90.88 119 SER A CA 1
ATOM 996 C C . SER A 1 119 ? 1.531 1.168 -6.928 1.00 90.88 119 SER A C 1
ATOM 998 O O . SER A 1 119 ? 2.238 2.178 -6.995 1.00 90.88 119 SER A O 1
ATOM 1000 N N . LEU A 1 120 ? 2.044 -0.006 -6.570 1.00 92.25 120 LEU A N 1
ATOM 1001 C CA . LEU A 1 120 ? 3.457 -0.162 -6.223 1.00 92.25 120 LEU A CA 1
ATOM 1002 C C . LEU A 1 120 ? 4.378 0.148 -7.399 1.00 92.25 120 LEU A C 1
ATOM 1004 O O . LEU A 1 120 ? 5.462 0.690 -7.214 1.00 92.25 120 LEU A O 1
ATOM 1008 N N . SER A 1 121 ? 3.923 -0.110 -8.623 1.00 90.06 121 SER A N 1
ATOM 1009 C CA . SER A 1 121 ? 4.654 0.297 -9.823 1.00 90.06 121 SER A CA 1
ATOM 1010 C C . SER A 1 121 ? 4.796 1.809 -9.953 1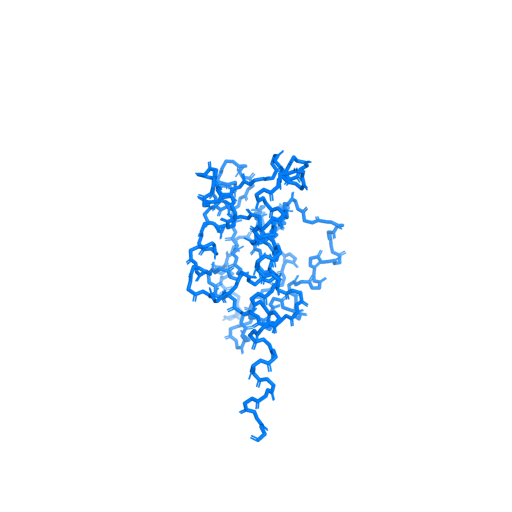.00 90.06 121 SER A C 1
ATOM 1012 O O . SER A 1 121 ? 5.879 2.270 -10.313 1.00 90.06 121 SER A O 1
ATOM 1014 N N . ASP A 1 122 ? 3.747 2.575 -9.637 1.00 88.50 122 ASP A N 1
ATOM 1015 C CA . ASP A 1 122 ? 3.813 4.040 -9.653 1.00 88.50 122 ASP A CA 1
ATOM 1016 C C . ASP A 1 122 ? 4.808 4.539 -8.604 1.00 88.50 122 ASP A C 1
ATOM 1018 O O . ASP A 1 122 ? 5.677 5.352 -8.914 1.00 88.50 122 ASP A O 1
ATOM 1022 N N . ALA A 1 123 ? 4.733 4.000 -7.383 1.00 91.19 123 ALA A N 1
ATOM 1023 C CA . ALA A 1 123 ? 5.639 4.369 -6.299 1.00 91.19 123 ALA A CA 1
ATOM 1024 C C . ALA A 1 123 ? 7.106 4.022 -6.620 1.00 91.19 123 ALA A C 1
ATOM 1026 O O . ALA A 1 123 ? 8.000 4.834 -6.382 1.00 91.19 123 ALA A O 1
ATOM 1027 N N . VAL A 1 124 ? 7.370 2.849 -7.213 1.00 92.00 124 VAL A N 1
ATOM 1028 C CA . VAL A 1 124 ? 8.721 2.438 -7.638 1.00 92.00 124 VAL A CA 1
ATOM 1029 C C . VAL A 1 124 ? 9.252 3.348 -8.743 1.00 92.00 124 VAL A C 1
ATOM 1031 O O . VAL A 1 124 ? 10.404 3.785 -8.670 1.00 92.00 124 VAL A O 1
ATOM 1034 N N . TYR A 1 125 ? 8.439 3.643 -9.764 1.00 89.06 125 TYR A N 1
ATOM 1035 C CA . TYR A 1 125 ? 8.838 4.551 -10.839 1.00 89.06 125 TYR A CA 1
ATOM 1036 C C . TYR A 1 125 ? 9.199 5.923 -10.271 1.00 89.06 125 TYR A C 1
ATOM 1038 O O . TYR A 1 125 ? 10.286 6.445 -10.517 1.00 89.06 125 TYR A O 1
ATOM 1046 N N . CYS A 1 126 ? 8.329 6.482 -9.443 1.00 87.44 126 CYS A N 1
ATOM 1047 C CA . CYS A 1 126 ? 8.554 7.796 -8.872 1.00 87.44 126 CYS A CA 1
ATOM 1048 C C . CYS A 1 126 ? 9.776 7.857 -7.966 1.00 87.44 126 CYS A C 1
ATOM 1050 O O . CYS A 1 126 ? 10.608 8.755 -8.125 1.00 87.44 126 CYS A O 1
ATOM 1052 N N . SER A 1 127 ? 9.955 6.853 -7.106 1.00 89.19 127 SER A N 1
ATOM 1053 C CA . SER A 1 127 ? 11.127 6.767 -6.240 1.00 89.19 127 SER A CA 1
ATOM 1054 C C . SER A 1 127 ? 12.419 6.782 -7.055 1.00 89.19 127 SER A C 1
ATOM 1056 O O . SER A 1 127 ? 13.394 7.429 -6.680 1.00 89.19 127 SER A O 1
ATOM 1058 N N . ARG A 1 128 ? 12.413 6.099 -8.205 1.00 87.25 128 ARG A N 1
ATOM 1059 C CA . ARG A 1 128 ? 13.589 5.939 -9.058 1.00 87.25 128 ARG A CA 1
ATOM 1060 C C . ARG A 1 128 ? 13.884 7.149 -9.941 1.00 87.25 128 ARG A C 1
ATOM 1062 O O . ARG A 1 128 ? 15.055 7.440 -10.163 1.00 87.25 128 ARG A O 1
ATOM 1069 N N . TYR A 1 129 ? 12.857 7.805 -10.476 1.00 82.69 129 TYR A N 1
ATOM 1070 C CA . TYR A 1 129 ? 13.018 8.806 -11.539 1.00 82.69 129 TYR A CA 1
ATOM 1071 C C . TYR A 1 129 ? 12.638 10.231 -11.128 1.00 82.69 129 TYR A C 1
ATOM 1073 O O . TYR A 1 129 ? 13.014 11.175 -11.817 1.00 82.69 129 TYR A O 1
ATOM 1081 N N . LYS A 1 130 ? 11.895 10.407 -10.031 1.00 80.00 130 LYS A N 1
ATOM 1082 C CA . LYS A 1 130 ? 11.404 11.716 -9.563 1.00 80.00 130 LYS A CA 1
ATOM 1083 C C . LYS A 1 130 ? 11.898 12.072 -8.156 1.00 80.00 130 LYS A C 1
ATOM 1085 O O . LYS A 1 130 ? 11.744 13.213 -7.744 1.00 80.00 130 LYS A O 1
ATOM 1090 N N . GLY A 1 131 ? 12.521 11.125 -7.448 1.00 79.88 131 GLY A N 1
ATOM 1091 C CA . GLY A 1 131 ? 13.058 11.333 -6.099 1.00 79.88 131 GLY A CA 1
ATOM 1092 C C . GLY A 1 131 ? 11.993 11.366 -4.996 1.00 79.88 131 GLY A C 1
ATOM 1093 O O . GLY A 1 131 ? 12.310 11.737 -3.871 1.00 79.88 131 GLY A O 1
ATOM 1094 N N . ASP A 1 132 ? 10.759 10.964 -5.307 1.00 80.56 132 ASP A N 1
ATOM 1095 C CA . ASP A 1 132 ? 9.600 10.974 -4.408 1.00 80.56 132 ASP A CA 1
ATOM 1096 C C . ASP A 1 132 ? 8.846 9.637 -4.535 1.00 80.56 132 ASP A C 1
ATOM 1098 O O . ASP A 1 132 ? 8.752 9.095 -5.631 1.00 80.56 132 ASP A O 1
ATOM 1102 N N . THR A 1 133 ? 8.341 9.058 -3.444 1.00 76.31 133 THR A N 1
ATOM 1103 C CA . THR A 1 133 ? 7.551 7.805 -3.491 1.00 76.31 133 THR A CA 1
ATOM 1104 C C . THR A 1 133 ? 6.049 8.045 -3.655 1.00 76.31 133 THR A C 1
ATOM 1106 O O . THR A 1 133 ? 5.330 7.140 -4.086 1.00 76.31 133 THR A O 1
ATOM 1109 N N . ASP A 1 134 ? 5.566 9.252 -3.355 1.00 74.62 134 ASP A N 1
ATOM 1110 C CA . ASP A 1 134 ? 4.163 9.617 -3.454 1.00 74.62 134 ASP A CA 1
ATOM 1111 C C . ASP A 1 134 ? 3.901 10.488 -4.678 1.00 74.62 134 ASP A C 1
ATOM 1113 O O . ASP A 1 134 ? 4.143 11.689 -4.734 1.00 74.62 134 ASP A O 1
ATOM 1117 N N . CYS A 1 135 ? 3.308 9.846 -5.667 1.00 66.94 135 CYS A N 1
ATOM 1118 C CA . CYS A 1 135 ? 3.063 10.435 -6.966 1.00 66.94 135 CYS A CA 1
ATOM 1119 C C . CYS A 1 135 ? 1.589 10.675 -7.262 1.00 66.94 135 CYS A C 1
ATOM 1121 O O . CYS A 1 135 ? 1.186 10.828 -8.417 1.00 66.94 135 CYS A O 1
ATOM 1123 N N . SER A 1 136 ? 0.761 10.715 -6.220 1.00 68.06 136 SER A N 1
ATOM 1124 C CA . SER A 1 136 ? -0.686 10.906 -6.352 1.00 68.06 136 SER A CA 1
ATOM 1125 C C . SER A 1 136 ? -1.069 12.176 -7.130 1.00 68.06 136 SER A C 1
ATOM 112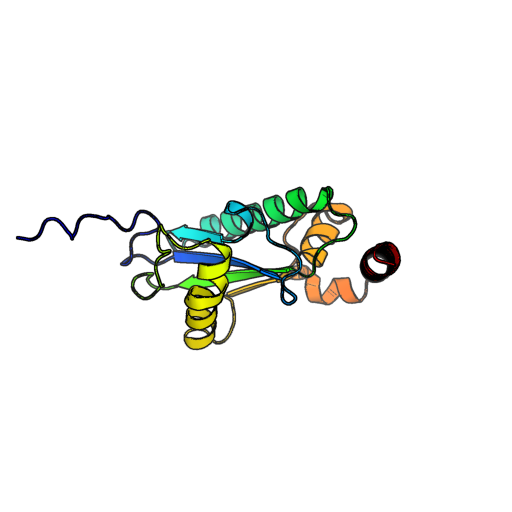7 O O . SER A 1 136 ? -2.026 12.144 -7.903 1.00 68.06 136 SER A O 1
ATOM 1129 N N . ILE A 1 137 ? -0.279 13.251 -7.026 1.00 57.38 137 ILE A N 1
ATOM 1130 C CA . ILE A 1 137 ? -0.448 14.507 -7.787 1.00 57.38 137 ILE A CA 1
ATOM 1131 C C . ILE A 1 137 ? -0.182 14.316 -9.293 1.00 57.38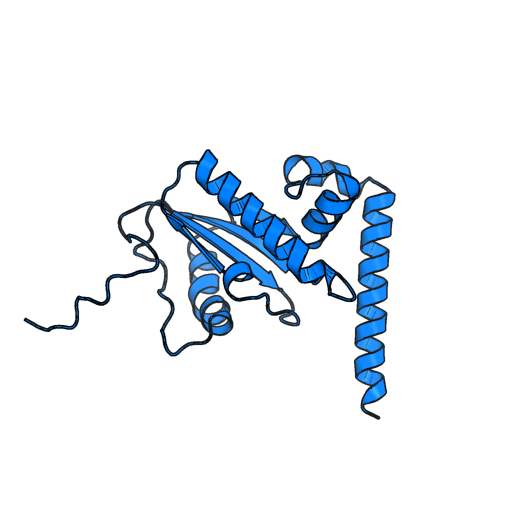 137 ILE A C 1
ATOM 1133 O O . ILE A 1 137 ? -0.762 14.998 -10.137 1.00 57.38 137 ILE A O 1
ATOM 1137 N N . LEU A 1 138 ? 0.666 13.354 -9.647 1.00 57.03 138 LEU A N 1
ATOM 1138 C CA . LEU A 1 138 ? 1.222 13.183 -10.986 1.00 57.03 138 LEU A CA 1
ATOM 1139 C C . LEU A 1 138 ? 0.592 12.015 -11.765 1.00 57.03 138 LEU A C 1
ATOM 1141 O O . LEU A 1 138 ? 0.864 11.855 -12.954 1.00 57.03 138 LEU A O 1
ATOM 1145 N N . LYS A 1 139 ? -0.321 11.242 -11.154 1.00 60.34 139 LYS A N 1
ATOM 1146 C CA . LYS A 1 139 ? -0.987 10.082 -11.785 1.00 60.34 139 LYS A CA 1
ATOM 1147 C C . LYS A 1 139 ? -1.690 10.428 -13.109 1.00 60.34 139 LYS A C 1
ATOM 1149 O O . LYS A 1 139 ? -1.724 9.604 -14.015 1.00 60.34 139 LYS A O 1
ATOM 1154 N N . LYS A 1 140 ? -2.207 11.657 -13.258 1.00 58.81 140 LYS A N 1
ATOM 1155 C CA . LYS A 1 140 ? -2.810 12.146 -14.519 1.00 58.81 140 LYS A CA 1
ATOM 1156 C C . LYS A 1 140 ? -1.785 12.515 -15.601 1.00 58.81 140 LYS A C 1
ATOM 1158 O O . LYS A 1 140 ? -2.143 12.519 -16.774 1.00 58.81 140 LYS A O 1
ATOM 1163 N N . TYR A 1 141 ? -0.543 12.805 -15.222 1.00 58.00 141 TYR A N 1
ATOM 1164 C CA . TYR A 1 141 ? 0.508 13.278 -16.125 1.00 58.00 141 TYR A CA 1
ATOM 1165 C C . TYR A 1 141 ? 1.474 12.154 -16.541 1.00 58.00 141 TYR A C 1
ATOM 1167 O O . TYR A 1 141 ? 1.938 12.145 -17.676 1.00 58.00 141 TYR A O 1
ATOM 1175 N N . PHE A 1 142 ? 1.710 11.144 -15.692 1.00 62.84 142 PHE A N 1
ATOM 1176 C CA . PHE A 1 142 ? 2.660 10.061 -16.000 1.00 62.84 142 PHE A CA 1
ATOM 1177 C C . PHE A 1 142 ? 2.238 9.098 -17.093 1.00 62.84 142 PHE A C 1
ATOM 1179 O O . PHE A 1 142 ? 3.094 8.603 -17.816 1.00 62.84 142 PHE A O 1
ATOM 1186 N N . VAL A 1 143 ? 0.940 8.839 -17.251 1.00 60.75 143 VAL A N 1
ATOM 1187 C CA . VAL A 1 143 ? 0.452 7.921 -18.298 1.00 60.75 143 VAL A CA 1
ATOM 1188 C C . VAL A 1 143 ? 0.811 8.437 -19.704 1.00 60.75 143 VAL A C 1
ATOM 1190 O O . VAL A 1 143 ? 0.809 7.678 -20.667 1.00 60.75 143 VAL A O 1
ATOM 1193 N N . GLN A 1 144 ? 1.168 9.720 -19.820 1.00 66.81 144 GLN A N 1
ATOM 1194 C CA . GLN A 1 144 ? 1.606 10.357 -21.060 1.00 66.81 144 GLN A CA 1
ATOM 1195 C C . GLN A 1 144 ? 3.140 10.409 -21.206 1.00 66.81 144 GLN A C 1
ATOM 1197 O O . GLN A 1 144 ? 3.632 10.702 -22.294 1.00 66.81 144 GLN A O 1
ATOM 1202 N N . GLU A 1 145 ? 3.912 10.110 -20.153 1.00 77.12 145 GLU A N 1
ATOM 1203 C CA . GLU A 1 145 ? 5.374 10.054 -20.231 1.00 77.12 145 GLU A CA 1
ATOM 1204 C C . GLU A 1 145 ? 5.819 8.764 -20.938 1.00 77.12 145 GLU A C 1
ATOM 1206 O O . GLU A 1 145 ? 5.517 7.646 -20.507 1.00 77.12 145 GLU A O 1
ATOM 1211 N N . ALA A 1 146 ? 6.599 8.911 -22.013 1.00 82.19 146 ALA A N 1
ATOM 1212 C CA . ALA A 1 146 ? 7.148 7.778 -22.760 1.00 82.19 146 ALA A CA 1
ATOM 1213 C C . ALA A 1 146 ? 8.006 6.855 -21.873 1.00 82.19 146 ALA A C 1
ATOM 1215 O O . ALA A 1 146 ? 7.973 5.631 -22.037 1.00 82.19 146 ALA A O 1
ATOM 1216 N N . ASP A 1 147 ? 8.722 7.430 -20.905 1.00 85.00 147 ASP A N 1
ATOM 1217 C CA . ASP A 1 147 ? 9.579 6.700 -19.969 1.00 85.00 147 ASP A CA 1
ATOM 1218 C C . ASP A 1 147 ? 8.766 5.831 -19.007 1.00 85.00 147 ASP A C 1
ATOM 1220 O O . ASP A 1 147 ? 9.095 4.659 -18.807 1.00 85.00 147 ASP A O 1
ATOM 1224 N N . TYR A 1 148 ? 7.651 6.349 -18.483 1.00 85.56 148 TYR A N 1
ATOM 1225 C CA . TYR A 1 148 ? 6.739 5.586 -17.629 1.00 85.56 148 TYR A CA 1
ATOM 1226 C C . TYR A 1 148 ? 6.107 4.412 -18.390 1.00 85.56 148 TYR A C 1
ATOM 1228 O O . TYR A 1 148 ? 6.125 3.272 -17.918 1.00 85.56 148 TYR A O 1
ATOM 1236 N N . MET A 1 149 ? 5.621 4.650 -19.613 1.00 85.69 149 MET A N 1
ATOM 1237 C CA . MET A 1 149 ? 5.039 3.593 -20.450 1.00 85.69 149 MET A CA 1
ATOM 1238 C C . MET A 1 149 ? 6.067 2.531 -20.859 1.00 85.69 149 MET A C 1
ATOM 1240 O O . MET A 1 149 ? 5.737 1.350 -20.993 1.00 85.69 149 MET A O 1
ATOM 1244 N N . SER A 1 150 ? 7.322 2.928 -21.062 1.00 89.06 150 SER A N 1
ATOM 1245 C CA . SER A 1 150 ? 8.420 1.999 -21.352 1.00 89.06 150 SER A CA 1
ATOM 1246 C C . SER A 1 150 ? 8.814 1.191 -20.115 1.00 89.06 150 SER A C 1
ATOM 1248 O O . SER A 1 150 ? 9.007 -0.022 -20.211 1.00 89.06 150 SER A O 1
ATOM 1250 N N . PHE A 1 151 ? 8.842 1.822 -18.937 1.00 90.19 151 PHE A N 1
ATOM 1251 C CA . PHE A 1 151 ? 9.035 1.139 -17.660 1.00 90.19 151 PHE A CA 1
ATOM 1252 C C . PHE A 1 151 ? 7.956 0.075 -17.420 1.00 90.19 151 PHE A C 1
ATOM 1254 O O . PHE A 1 151 ? 8.299 -1.079 -17.162 1.00 90.19 151 PHE A O 1
ATOM 1261 N N . ARG A 1 152 ? 6.670 0.432 -17.561 1.00 87.88 152 ARG A N 1
ATOM 1262 C CA . ARG A 1 152 ? 5.538 -0.494 -17.385 1.00 87.88 152 ARG A CA 1
ATOM 1263 C C . ARG A 1 152 ? 5.623 -1.689 -18.332 1.00 87.88 152 ARG A C 1
ATOM 1265 O O . ARG A 1 152 ? 5.599 -2.821 -17.859 1.00 87.88 152 ARG A O 1
ATOM 1272 N N . ARG A 1 153 ? 5.849 -1.452 -19.632 1.00 88.75 153 ARG A N 1
ATOM 1273 C CA . ARG A 1 153 ? 6.047 -2.534 -20.615 1.00 88.75 153 ARG A CA 1
ATOM 1274 C C . ARG A 1 153 ? 7.187 -3.473 -20.225 1.00 88.75 153 ARG A C 1
ATOM 1276 O O . ARG A 1 153 ? 7.022 -4.686 -20.285 1.00 88.75 153 ARG A O 1
ATOM 1283 N N . SER A 1 154 ? 8.312 -2.932 -19.752 1.00 90.00 154 SER A N 1
ATOM 1284 C CA . SER A 1 154 ? 9.432 -3.761 -19.292 1.00 90.00 154 SER A CA 1
ATOM 1285 C C . SER A 1 154 ? 9.072 -4.622 -18.072 1.00 90.00 154 SER A C 1
ATOM 1287 O O . SER A 1 154 ? 9.517 -5.768 -17.988 1.00 90.00 154 SER A O 1
ATOM 1289 N N . GLN A 1 155 ? 8.267 -4.112 -17.130 1.00 90.06 155 GLN A N 1
ATOM 1290 C CA . GLN A 1 155 ? 7.788 -4.913 -15.995 1.00 90.06 155 GLN A CA 1
ATOM 1291 C C . GLN A 1 155 ? 6.860 -6.046 -16.455 1.00 90.06 155 GLN A C 1
ATOM 1293 O O . GLN A 1 155 ? 7.039 -7.184 -16.017 1.00 90.06 155 GLN A O 1
ATOM 1298 N N . ASP A 1 156 ? 5.938 -5.761 -17.377 1.00 87.06 156 ASP A N 1
ATOM 1299 C CA . ASP A 1 156 ? 4.997 -6.749 -17.917 1.00 87.06 156 ASP A CA 1
ATOM 1300 C C . ASP A 1 156 ? 5.727 -7.869 -18.684 1.00 87.06 156 ASP A C 1
ATOM 1302 O O . ASP A 1 156 ? 5.451 -9.056 -18.491 1.00 87.06 156 ASP A O 1
ATOM 1306 N N . GLU A 1 157 ? 6.726 -7.518 -19.501 1.00 89.69 157 GLU A N 1
ATOM 1307 C CA . GLU A 1 157 ? 7.571 -8.485 -20.214 1.00 89.69 157 GLU A CA 1
ATOM 1308 C C . GLU A 1 157 ? 8.342 -9.395 -19.250 1.00 89.69 157 GLU A C 1
ATOM 1310 O O . GLU A 1 157 ? 8.335 -10.619 -19.402 1.00 89.69 157 GLU A O 1
ATOM 1315 N N . ARG A 1 158 ? 8.973 -8.820 -18.218 1.00 88.75 158 ARG A N 1
ATOM 1316 C CA . ARG A 1 158 ? 9.695 -9.592 -17.192 1.00 88.75 158 ARG A CA 1
ATOM 1317 C C . ARG A 1 158 ? 8.763 -10.528 -16.434 1.00 88.75 158 ARG A C 1
ATOM 1319 O O . ARG A 1 158 ? 9.128 -11.681 -16.193 1.00 88.75 158 ARG A O 1
ATOM 1326 N N . GLN A 1 159 ? 7.566 -10.056 -16.085 1.00 87.12 159 GLN A N 1
ATOM 1327 C CA . GLN A 1 159 ? 6.549 -10.874 -15.435 1.00 87.12 159 GLN A CA 1
ATOM 1328 C C . GLN A 1 159 ? 6.149 -12.058 -16.318 1.00 87.12 159 GLN A C 1
ATOM 1330 O O . GLN A 1 159 ? 6.118 -13.194 -15.839 1.00 87.12 159 GLN A O 1
ATOM 1335 N N . LYS A 1 160 ? 5.880 -11.810 -17.604 1.00 86.75 160 LYS A N 1
ATOM 1336 C CA . LYS A 1 160 ? 5.517 -12.850 -18.570 1.00 86.75 160 LYS A CA 1
ATOM 1337 C C . LYS A 1 160 ? 6.615 -13.910 -18.692 1.00 86.75 160 LYS A C 1
ATOM 1339 O O . LYS A 1 160 ? 6.340 -15.088 -18.473 1.00 86.75 160 LYS A O 1
ATOM 1344 N N . ILE A 1 161 ? 7.862 -13.492 -18.925 1.00 86.50 161 ILE A N 1
ATOM 1345 C CA . ILE A 1 161 ? 9.015 -14.399 -19.058 1.00 86.50 161 ILE A CA 1
ATOM 1346 C C . ILE A 1 161 ? 9.193 -15.253 -17.798 1.00 86.50 161 ILE A C 1
ATOM 1348 O O . ILE A 1 161 ? 9.413 -16.462 -17.890 1.00 86.50 161 ILE A O 1
ATOM 1352 N N . TYR A 1 162 ? 9.103 -14.647 -16.612 1.00 82.19 162 TYR A N 1
ATOM 1353 C CA . TYR A 1 162 ? 9.284 -15.372 -15.356 1.00 82.19 162 TYR A CA 1
ATOM 1354 C C . TYR A 1 162 ? 8.186 -16.424 -15.136 1.00 82.19 162 TYR A C 1
ATOM 1356 O O . TYR A 1 162 ? 8.480 -17.561 -14.758 1.00 82.19 162 TYR A O 1
ATOM 1364 N N . ARG A 1 163 ? 6.924 -16.084 -15.432 1.00 79.69 163 ARG A N 1
ATOM 1365 C CA . ARG A 1 163 ? 5.798 -17.024 -15.323 1.00 79.69 163 ARG A CA 1
ATOM 1366 C C . ARG A 1 163 ? 5.910 -18.176 -16.328 1.00 79.69 163 ARG A C 1
ATOM 1368 O O . ARG A 1 163 ? 5.714 -19.326 -15.948 1.00 79.69 163 ARG A O 1
ATOM 1375 N N . GLU A 1 164 ? 6.290 -17.899 -17.573 1.00 79.38 164 GLU A N 1
ATOM 1376 C CA . GLU A 1 164 ? 6.476 -18.922 -18.616 1.00 79.38 164 GLU A CA 1
ATOM 1377 C C . GLU A 1 164 ? 7.640 -19.881 -18.301 1.00 79.38 164 GLU A C 1
ATOM 1379 O O . GLU A 1 164 ? 7.537 -21.096 -18.503 1.00 79.38 164 GLU A O 1
ATOM 1384 N N . ARG A 1 165 ? 8.739 -19.367 -17.731 1.00 67.88 165 ARG A N 1
ATOM 1385 C CA . ARG A 1 165 ? 9.882 -20.188 -17.294 1.00 67.88 165 ARG A CA 1
ATOM 1386 C C . ARG A 1 165 ? 9.558 -21.077 -16.095 1.00 67.88 165 ARG A C 1
ATOM 1388 O O . ARG A 1 165 ? 10.021 -22.211 -16.033 1.00 67.88 165 ARG A O 1
ATOM 1395 N N . ARG A 1 166 ? 8.715 -20.608 -15.171 1.00 59.31 166 ARG A N 1
ATOM 1396 C CA . ARG A 1 166 ? 8.249 -21.423 -14.039 1.00 59.31 166 ARG A CA 1
ATOM 1397 C C . ARG A 1 166 ? 7.370 -22.600 -14.490 1.00 59.31 166 ARG A C 1
ATOM 1399 O O . ARG A 1 166 ? 7.435 -23.659 -13.881 1.00 59.31 166 ARG A O 1
ATOM 1406 N N . ILE A 1 167 ? 6.588 -22.435 -15.560 1.00 58.66 167 ILE A N 1
ATOM 1407 C CA . ILE A 1 167 ? 5.723 -23.495 -16.115 1.00 58.66 167 ILE A CA 1
ATOM 1408 C C . ILE A 1 167 ? 6.532 -24.522 -16.926 1.00 58.66 167 ILE A C 1
ATOM 1410 O O . ILE A 1 167 ? 6.224 -25.711 -16.904 1.00 58.66 167 ILE A O 1
ATOM 1414 N N . SER A 1 168 ? 7.581 -24.087 -17.629 1.00 56.38 168 SER A N 1
ATOM 1415 C CA . SER A 1 168 ? 8.421 -24.971 -18.457 1.00 56.38 168 SER A CA 1
ATOM 1416 C C . SER A 1 168 ? 9.455 -25.780 -17.666 1.00 56.38 168 SER A C 1
ATOM 1418 O O . SER A 1 168 ? 9.865 -26.834 -18.136 1.00 56.38 168 SER A O 1
ATOM 1420 N N . GLY A 1 169 ? 9.830 -25.350 -16.458 1.00 51.94 169 GLY A N 1
ATOM 1421 C CA . GLY A 1 169 ? 10.719 -26.096 -15.555 1.00 51.94 169 GLY A CA 1
ATOM 1422 C C . GLY A 1 169 ? 10.042 -27.188 -14.712 1.00 51.94 169 GLY A C 1
ATOM 1423 O O . GLY A 1 169 ? 10.629 -27.633 -13.732 1.00 51.94 169 GLY A O 1
ATOM 1424 N N . HIS A 1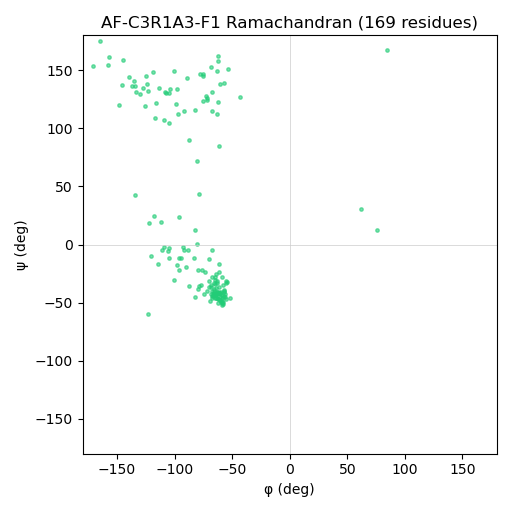 170 ? 8.794 -27.563 -15.011 1.00 49.41 170 HIS A N 1
ATOM 1425 C CA . HIS A 1 170 ? 8.057 -28.673 -14.375 1.00 49.41 170 HIS A CA 1
ATOM 1426 C C . HIS A 1 170 ? 7.683 -29.775 -15.390 1.00 49.41 170 HIS A C 1
ATOM 1428 O O . HIS A 1 170 ? 6.703 -30.493 -15.191 1.00 49.41 170 HIS A O 1
ATOM 1434 N N . ARG A 1 171 ? 8.430 -29.894 -16.496 1.00 42.16 171 ARG A N 1
ATOM 1435 C CA . ARG A 1 171 ? 8.314 -31.003 -17.454 1.00 42.16 171 ARG A CA 1
ATOM 1436 C C . ARG A 1 171 ? 9.560 -31.868 -17.444 1.00 42.16 171 ARG A C 1
ATOM 1438 O O . ARG A 1 171 ? 10.658 -31.283 -17.335 1.00 42.16 171 ARG A O 1
#